Protein AF-A0A658NK12-F1 (afdb_monomer)

pLDDT: mean 89.37, std 7.47, range [51.31, 97.88]

Radius of gyration: 15.33 Å; Cα contacts (8 Å, |Δi|>4): 46; chains: 1; bounding box: 30×24×46 Å

Structure (mmCIF, N/CA/C/O backbone):
data_AF-A0A658NK12-F1
#
_entry.id   AF-A0A658NK12-F1
#
loop_
_atom_site.group_PDB
_atom_site.id
_atom_site.type_symbol
_atom_site.label_atom_id
_atom_site.label_alt_id
_atom_site.label_comp_id
_atom_site.label_asym_id
_atom_site.label_entity_id
_atom_site.label_seq_id
_atom_site.pdbx_PDB_ins_code
_atom_site.Cartn_x
_atom_site.Cartn_y
_atom_site.Cartn_z
_atom_site.occupancy
_atom_site.B_iso_or_equiv
_atom_site.auth_seq_id
_atom_site.auth_comp_id
_atom_site.auth_asym_id
_atom_site.auth_atom_id
_atom_site.pdbx_PDB_model_num
ATOM 1 N N . MET A 1 1 ? -1.984 -12.116 13.531 1.00 85.50 1 MET A N 1
ATOM 2 C CA . MET A 1 1 ? -1.889 -10.644 13.601 1.00 85.50 1 MET A CA 1
ATOM 3 C C . MET A 1 1 ? -3.221 -9.990 13.283 1.00 85.50 1 MET A C 1
ATOM 5 O O . MET A 1 1 ? -3.735 -9.351 14.176 1.00 85.50 1 MET A O 1
ATOM 9 N N . VAL A 1 2 ? -3.829 -10.221 12.111 1.00 93.25 2 VAL A N 1
ATOM 10 C CA . VAL A 1 2 ? -5.177 -9.693 11.793 1.00 93.25 2 VAL A CA 1
ATOM 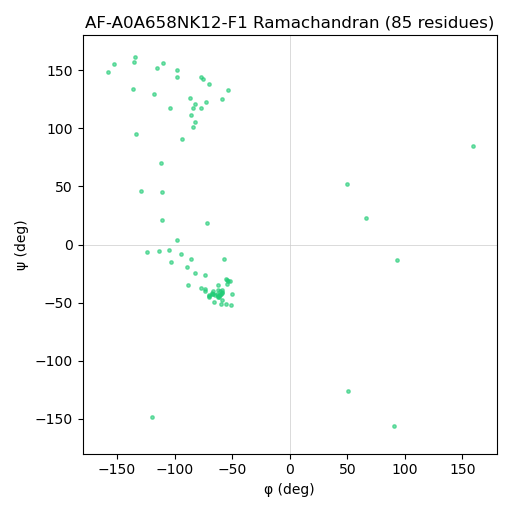11 C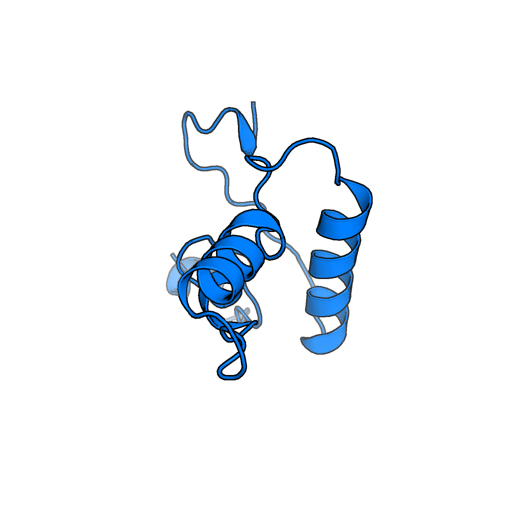 C . VAL A 1 2 ? -6.201 -10.018 12.889 1.00 93.25 2 VAL A C 1
ATOM 13 O O . VAL A 1 2 ? -6.720 -9.100 13.496 1.00 93.25 2 VAL A O 1
ATOM 16 N N . ARG A 1 3 ? -6.328 -11.290 13.302 1.00 95.88 3 ARG A N 1
ATOM 17 C CA . ARG A 1 3 ? -7.202 -11.693 14.430 1.00 95.88 3 ARG A CA 1
ATOM 18 C C . ARG A 1 3 ? -6.970 -10.935 15.747 1.00 95.88 3 ARG A C 1
ATOM 20 O O . ARG A 1 3 ? -7.888 -10.801 16.535 1.00 95.88 3 ARG A O 1
ATOM 27 N N . LEU A 1 4 ? -5.733 -10.502 16.009 1.00 95.31 4 LEU A N 1
ATOM 28 C CA . LEU A 1 4 ? -5.402 -9.733 17.214 1.00 95.31 4 LEU A CA 1
ATOM 29 C C . LEU A 1 4 ? -5.862 -8.277 17.081 1.00 95.31 4 LEU A C 1
ATOM 31 O O . LEU A 1 4 ? -6.268 -7.686 18.068 1.00 95.31 4 LEU A O 1
ATOM 35 N N . ILE A 1 5 ? -5.749 -7.714 15.877 1.00 94.94 5 ILE A N 1
ATOM 36 C CA . ILE A 1 5 ? -6.203 -6.355 15.569 1.00 94.94 5 ILE A CA 1
ATOM 37 C C . ILE A 1 5 ? -7.731 -6.300 15.587 1.00 94.94 5 ILE A C 1
ATOM 39 O O . ILE A 1 5 ? -8.290 -5.356 16.126 1.00 94.94 5 ILE A O 1
ATOM 43 N N . GLU A 1 6 ? -8.387 -7.303 15.005 1.00 96.69 6 GLU A N 1
ATOM 44 C CA . GLU A 1 6 ? -9.846 -7.359 14.906 1.00 96.69 6 GLU A CA 1
ATOM 45 C C . GLU A 1 6 ? -10.501 -7.591 16.270 1.00 96.69 6 GLU A C 1
ATOM 47 O O . GLU A 1 6 ? -11.438 -6.877 16.627 1.00 96.69 6 GLU A O 1
ATOM 52 N N . GLY A 1 7 ? -9.977 -8.534 17.066 1.00 96.44 7 GLY A N 1
ATOM 53 C CA . GLY A 1 7 ? -10.594 -8.893 18.343 1.00 96.44 7 GLY A CA 1
ATOM 54 C C . GLY A 1 7 ? -12.087 -9.175 18.152 1.00 96.44 7 GLY A C 1
ATOM 55 O O . GLY A 1 7 ? -12.447 -9.965 17.280 1.00 96.44 7 GLY A O 1
ATOM 56 N N . ASP A 1 8 ? -12.923 -8.482 18.927 1.00 96.19 8 ASP A N 1
ATOM 57 C CA . ASP A 1 8 ? -14.388 -8.538 18.820 1.00 96.19 8 ASP A CA 1
ATOM 58 C C . ASP A 1 8 ? -15.022 -7.210 18.348 1.00 96.19 8 ASP A C 1
ATOM 60 O O . ASP A 1 8 ? -16.231 -7.147 18.133 1.00 96.19 8 ASP A O 1
ATOM 64 N N . GLU A 1 9 ? -14.234 -6.138 18.196 1.00 96.06 9 GLU A N 1
ATOM 65 C CA . GLU A 1 9 ? -14.744 -4.762 18.029 1.00 96.06 9 GLU A CA 1
ATOM 66 C C . GLU A 1 9 ? -14.241 -4.054 16.761 1.00 96.06 9 GLU A C 1
ATOM 68 O O . GLU A 1 9 ? -14.691 -2.951 16.454 1.00 96.06 9 GLU A O 1
ATOM 73 N N . ALA A 1 10 ? -13.322 -4.664 16.011 1.00 96.44 10 ALA A N 1
ATOM 74 C CA . ALA A 1 10 ? -12.747 -4.078 14.807 1.00 96.44 10 ALA A CA 1
ATOM 75 C C . ALA A 1 10 ? -12.703 -5.078 13.647 1.00 96.44 10 ALA A C 1
ATOM 77 O O . ALA A 1 10 ? -12.761 -6.293 13.825 1.00 96.44 10 ALA A O 1
ATOM 78 N N . VAL A 1 11 ? -12.556 -4.551 12.433 1.00 97.44 11 VAL A N 1
ATOM 79 C CA . VAL A 1 11 ? -12.385 -5.342 11.212 1.00 97.44 11 VAL A CA 1
ATOM 80 C C . VAL A 1 11 ? -11.282 -4.728 10.356 1.00 97.44 11 VAL A C 1
ATOM 82 O O . VAL A 1 11 ? -11.235 -3.514 10.155 1.00 97.44 11 VAL A O 1
ATOM 85 N N . VAL A 1 12 ? -10.369 -5.557 9.848 1.00 96.50 12 VAL A N 1
ATOM 86 C CA . VAL A 1 12 ? -9.331 -5.095 8.922 1.00 96.50 12 VAL A CA 1
ATOM 87 C C . VAL A 1 12 ? -9.916 -5.086 7.513 1.00 96.50 12 VAL A C 1
ATOM 89 O O . VAL A 1 12 ? -10.019 -6.119 6.859 1.00 96.50 12 VAL A O 1
ATOM 92 N N . VAL A 1 13 ? -10.299 -3.900 7.038 1.00 96.06 13 VAL A N 1
ATOM 93 C CA . VAL A 1 13 ? -10.985 -3.726 5.741 1.00 96.06 13 VAL A CA 1
ATOM 94 C C . VAL A 1 13 ? -10.043 -3.523 4.551 1.00 96.06 13 VAL A C 1
ATOM 96 O O . VAL A 1 13 ? -10.445 -3.715 3.406 1.00 96.06 13 VAL A O 1
ATOM 99 N N . ALA A 1 14 ? -8.791 -3.134 4.796 1.00 94.75 14 ALA A N 1
ATOM 100 C CA . ALA A 1 14 ? -7.799 -2.886 3.755 1.00 94.75 14 ALA A CA 1
ATOM 101 C C . ALA A 1 14 ? -6.371 -3.122 4.264 1.00 94.75 14 ALA A C 1
ATOM 103 O O . ALA A 1 14 ? -6.088 -2.989 5.456 1.00 94.75 14 ALA A O 1
ATOM 104 N N . ASP A 1 15 ? -5.454 -3.418 3.341 1.00 92.50 15 ASP A N 1
ATOM 105 C CA . ASP A 1 15 ? -4.026 -3.528 3.624 1.00 92.50 15 ASP A CA 1
ATOM 106 C C . ASP A 1 15 ? -3.157 -2.826 2.563 1.00 92.50 15 ASP A C 1
ATOM 108 O O . ASP A 1 15 ? -3.550 -2.617 1.407 1.00 92.50 15 ASP A O 1
ATOM 112 N N . ASN A 1 16 ? -1.936 -2.473 2.971 1.00 90.38 16 ASN A N 1
ATOM 113 C CA . ASN A 1 16 ? -0.882 -2.014 2.070 1.00 90.38 16 ASN A CA 1
ATOM 114 C C . ASN A 1 16 ? 0.434 -2.773 2.291 1.00 90.38 16 ASN A C 1
ATOM 116 O O . ASN A 1 16 ? 1.507 -2.183 2.421 1.00 90.38 16 ASN A O 1
ATOM 120 N N . LEU A 1 17 ? 0.344 -4.099 2.399 1.00 88.75 17 LEU A N 1
ATOM 121 C CA . LEU A 1 17 ? 1.463 -4.970 2.750 1.00 88.75 17 LEU A CA 1
ATOM 122 C C . LEU A 1 17 ? 2.107 -5.588 1.506 1.00 88.75 17 LEU A C 1
ATOM 124 O O . LEU A 1 17 ? 1.432 -5.879 0.525 1.00 88.75 17 LEU A O 1
ATOM 128 N N . CYS A 1 18 ? 3.412 -5.877 1.560 1.00 85.00 18 CYS A N 1
ATOM 129 C CA . CYS A 1 18 ? 4.148 -6.505 0.448 1.00 85.00 18 CYS A CA 1
ATOM 130 C C . CYS A 1 18 ? 3.534 -7.828 -0.040 1.00 85.00 18 CYS A C 1
ATOM 132 O O . CYS A 1 18 ? 3.648 -8.148 -1.219 1.00 85.00 18 CYS A O 1
ATOM 134 N N . PHE A 1 19 ? 2.892 -8.579 0.858 1.00 85.44 19 PHE A N 1
ATOM 135 C CA . PHE A 1 19 ? 2.264 -9.873 0.573 1.00 85.44 19 PHE A CA 1
ATOM 136 C C . PHE A 1 19 ? 0.728 -9.824 0.655 1.00 85.44 19 PHE A C 1
ATOM 138 O O . PHE A 1 19 ? 0.098 -10.856 0.869 1.00 85.44 19 PHE A O 1
ATOM 145 N N . GLY A 1 20 ? 0.133 -8.634 0.534 1.00 86.81 20 GLY A N 1
ATOM 146 C CA . GLY A 1 20 ? -1.316 -8.428 0.591 1.00 86.81 20 GLY A CA 1
ATOM 147 C C . GLY A 1 20 ? -1.882 -7.821 -0.691 1.00 86.81 20 GLY A C 1
ATOM 148 O O . GLY A 1 20 ? -1.358 -8.056 -1.786 1.00 86.81 20 GLY A O 1
ATOM 149 N N . ALA A 1 21 ? -2.943 -7.020 -0.559 1.00 85.88 21 ALA A N 1
ATOM 150 C CA . ALA A 1 21 ? -3.690 -6.415 -1.667 1.00 85.88 21 ALA A CA 1
ATOM 151 C C . ALA A 1 21 ? -2.794 -5.666 -2.662 1.00 85.88 21 ALA A C 1
ATOM 153 O O . ALA A 1 21 ? -3.036 -5.648 -3.867 1.00 85.88 21 ALA A O 1
ATOM 154 N N . ARG A 1 22 ? -1.703 -5.097 -2.156 1.00 84.44 22 ARG A N 1
ATOM 155 C CA . ARG A 1 22 ? -0.665 -4.421 -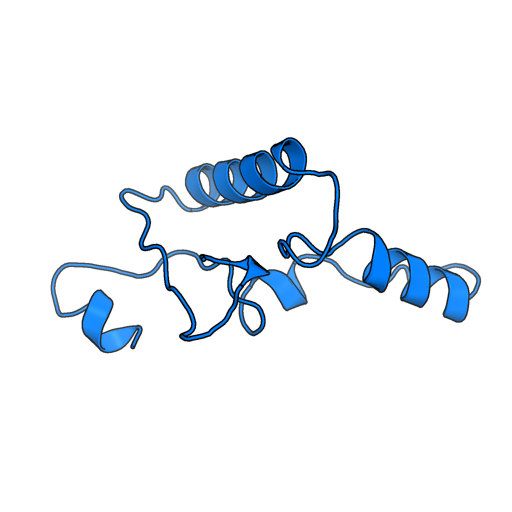2.925 1.00 84.44 22 ARG A CA 1
ATOM 156 C C . ARG A 1 22 ? -0.122 -5.227 -4.113 1.00 84.44 22 ARG A C 1
ATOM 158 O O . ARG A 1 22 ? 0.080 -4.663 -5.180 1.00 84.44 22 ARG A O 1
ATOM 165 N N . PHE A 1 23 ? 0.131 -6.526 -3.946 1.00 80.50 23 PHE A N 1
ATOM 166 C CA . PHE A 1 23 ? 0.761 -7.341 -4.994 1.00 80.50 23 PHE A CA 1
ATOM 167 C C . PHE A 1 23 ? -0.198 -7.658 -6.154 1.00 80.50 23 PHE A C 1
ATOM 169 O O . PHE A 1 23 ? 0.239 -7.869 -7.290 1.00 80.50 23 PHE A O 1
ATOM 176 N N . TYR A 1 24 ? -1.500 -7.669 -5.864 1.00 75.69 24 TYR A N 1
ATOM 177 C CA . TYR A 1 24 ? -2.559 -8.105 -6.776 1.00 75.69 24 TYR A CA 1
ATOM 178 C C . TYR A 1 24 ? -3.372 -6.954 -7.377 1.00 75.69 24 TYR A C 1
ATOM 180 O O . TYR A 1 24 ? -4.231 -7.212 -8.213 1.00 75.69 24 TYR A O 1
ATOM 188 N N . ALA A 1 25 ? -3.118 -5.711 -6.961 1.00 74.75 25 ALA A N 1
ATOM 189 C CA . ALA A 1 25 ? -3.913 -4.554 -7.370 1.00 74.75 25 ALA A CA 1
ATOM 190 C C . ALA A 1 25 ? -3.857 -4.287 -8.884 1.00 74.75 25 ALA A C 1
ATOM 192 O O . ALA A 1 25 ? -4.883 -3.990 -9.485 1.00 74.75 25 ALA A O 1
ATOM 193 N N . ASP A 1 26 ? -2.687 -4.467 -9.500 1.00 80.94 26 ASP A N 1
ATOM 194 C CA . ASP A 1 26 ? -2.484 -4.239 -10.931 1.00 80.94 26 ASP A CA 1
ATOM 195 C C . ASP A 1 26 ? -2.137 -5.555 -11.632 1.00 80.94 26 ASP A C 1
ATOM 197 O O . ASP A 1 26 ? -1.547 -6.443 -11.016 1.00 80.94 26 ASP A O 1
ATOM 201 N N . LEU A 1 27 ? -2.449 -5.710 -12.923 1.00 87.44 27 LEU A N 1
ATOM 202 C CA . LEU A 1 27 ? -2.079 -6.865 -13.767 1.00 87.44 27 LEU A CA 1
ATOM 203 C C . LEU A 1 27 ? -1.020 -6.465 -14.813 1.00 87.44 27 LEU A C 1
ATOM 205 O O . LEU A 1 27 ? -0.827 -5.288 -15.092 1.00 87.44 27 LEU A O 1
ATOM 209 N N . VAL A 1 28 ? -0.239 -7.432 -15.311 1.00 92.50 28 VAL A N 1
ATOM 210 C CA . VAL A 1 28 ? 0.733 -7.175 -16.392 1.00 92.50 28 VAL A CA 1
ATOM 211 C C . VAL A 1 28 ? -0.055 -6.914 -17.677 1.00 92.50 28 VAL A C 1
ATOM 213 O O . VAL A 1 28 ? -1.014 -7.634 -17.951 1.00 92.50 28 VAL A O 1
ATOM 216 N N . GLU A 1 29 ? 0.358 -5.929 -18.474 1.00 92.31 29 GLU A N 1
ATOM 217 C CA . GLU A 1 29 ? -0.175 -5.745 -19.829 1.00 92.31 29 GLU A CA 1
ATOM 218 C C . GLU A 1 29 ? 0.081 -7.011 -20.665 1.00 92.31 29 GLU A C 1
ATOM 220 O O . GLU A 1 29 ? 1.212 -7.488 -20.765 1.00 92.31 29 GLU A O 1
ATOM 225 N N . VAL A 1 30 ? -0.979 -7.575 -21.245 1.00 93.81 30 VAL A N 1
ATOM 226 C CA . VAL A 1 30 ? -0.898 -8.816 -22.039 1.00 93.81 30 VAL A CA 1
ATOM 227 C C . VAL A 1 30 ? -0.535 -8.567 -23.502 1.00 93.81 30 VAL A C 1
ATOM 229 O O . VAL A 1 30 ? -0.192 -9.500 -24.224 1.00 93.81 30 VAL A O 1
ATOM 232 N N . GLU A 1 31 ? -0.595 -7.313 -23.939 1.00 93.44 31 GLU A N 1
ATOM 233 C CA . GLU A 1 31 ? -0.282 -6.902 -25.301 1.00 93.44 31 GLU A CA 1
ATOM 234 C C . GLU A 1 31 ? 1.155 -6.371 -25.398 1.00 93.44 31 GLU A C 1
ATOM 236 O O . GLU A 1 31 ? 1.659 -5.702 -24.496 1.00 93.44 31 GLU A O 1
ATOM 241 N N . GLY A 1 32 ? 1.821 -6.642 -26.522 1.00 92.69 32 GLY A N 1
ATOM 242 C CA . GLY A 1 32 ? 3.166 -6.138 -26.801 1.00 92.69 32 GLY A CA 1
ATOM 243 C C . GLY A 1 32 ? 4.302 -7.057 -26.340 1.00 92.69 32 GLY A C 1
ATOM 244 O O . GLY A 1 32 ? 4.164 -8.277 -26.275 1.00 92.69 32 GLY A O 1
ATOM 245 N N . ALA A 1 33 ? 5.480 -6.470 -26.105 1.00 96.62 33 ALA A N 1
ATOM 246 C CA . ALA A 1 33 ? 6.696 -7.216 -25.787 1.00 96.62 33 ALA A CA 1
ATOM 247 C C . ALA A 1 33 ? 6.682 -7.707 -24.321 1.00 96.62 33 ALA A C 1
ATOM 249 O O . ALA A 1 33 ? 6.744 -6.872 -23.412 1.00 96.62 33 ALA A O 1
ATOM 250 N N . PRO A 1 34 ? 6.703 -9.031 -24.054 1.00 95.50 34 PRO A N 1
ATOM 251 C CA . PRO A 1 34 ? 6.486 -9.568 -22.705 1.00 95.50 34 PRO A CA 1
ATOM 252 C C . PRO A 1 34 ? 7.486 -9.066 -21.659 1.00 95.50 34 PRO A C 1
ATOM 254 O O . PRO A 1 34 ? 7.115 -8.724 -20.539 1.00 95.50 34 PRO A O 1
ATOM 257 N N . ILE A 1 35 ? 8.765 -8.974 -22.030 1.00 96.50 35 ILE A N 1
ATOM 258 C CA . ILE A 1 35 ? 9.820 -8.510 -21.119 1.00 96.50 35 ILE A CA 1
ATOM 259 C C . ILE A 1 35 ? 9.629 -7.036 -20.756 1.00 96.50 35 ILE A C 1
ATOM 261 O O . ILE A 1 35 ? 9.803 -6.662 -19.597 1.00 96.50 35 ILE A O 1
ATOM 265 N N . ALA A 1 36 ? 9.229 -6.205 -21.721 1.00 95.69 36 ALA A N 1
ATOM 266 C CA . ALA A 1 36 ? 8.972 -4.791 -21.475 1.00 95.69 36 ALA A CA 1
ATOM 267 C C . ALA A 1 36 ? 7.746 -4.598 -20.569 1.00 95.69 36 ALA A C 1
ATOM 269 O O . ALA A 1 36 ? 7.814 -3.814 -19.624 1.00 95.69 36 ALA A O 1
ATOM 270 N N . ALA A 1 37 ? 6.667 -5.354 -20.797 1.00 94.94 37 ALA A N 1
ATOM 271 C CA . ALA A 1 37 ?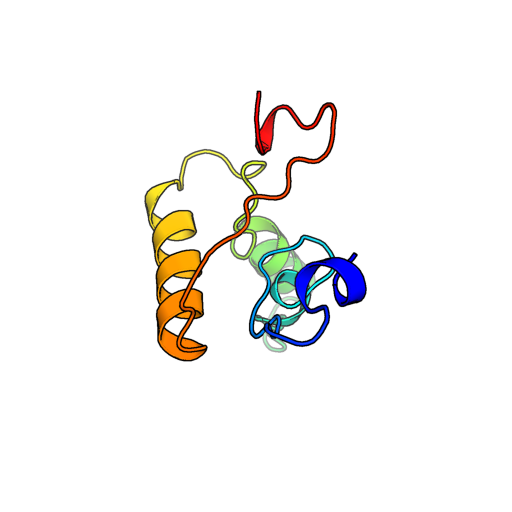 5.463 -5.310 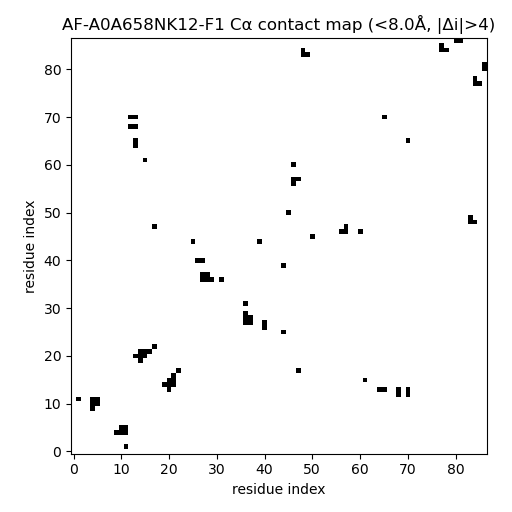-19.966 1.00 94.94 37 ALA A CA 1
ATOM 272 C C . ALA A 1 37 ? 5.748 -5.731 -18.511 1.00 94.94 37 ALA A C 1
ATOM 274 O O . ALA A 1 37 ? 5.350 -5.045 -17.565 1.00 94.94 37 ALA A O 1
ATOM 275 N N . LEU A 1 38 ? 6.512 -6.813 -18.320 1.00 93.44 38 LEU A N 1
ATOM 276 C CA . LEU A 1 38 ? 6.945 -7.267 -16.995 1.00 93.44 38 LEU A CA 1
ATOM 277 C C . LEU A 1 38 ? 7.831 -6.230 -16.292 1.00 93.44 38 LEU A C 1
ATOM 279 O O . LEU A 1 38 ? 7.608 -5.929 -15.118 1.00 93.44 38 LEU A O 1
ATOM 283 N N . ALA A 1 39 ? 8.807 -5.655 -17.003 1.00 93.25 39 ALA A N 1
ATOM 284 C CA . ALA A 1 39 ? 9.692 -4.630 -16.455 1.00 93.25 39 ALA A CA 1
ATOM 285 C C . ALA A 1 39 ? 8.922 -3.361 -16.059 1.00 93.25 39 ALA A C 1
ATOM 287 O O . ALA A 1 39 ? 9.150 -2.818 -14.976 1.00 93.25 39 ALA A O 1
ATOM 288 N N . LYS A 1 40 ? 7.972 -2.924 -16.897 1.00 91.38 40 LYS A N 1
ATOM 289 C CA . LYS A 1 40 ? 7.108 -1.769 -16.629 1.00 91.38 40 LYS A CA 1
ATOM 290 C C . LYS A 1 40 ? 6.300 -1.977 -15.350 1.00 91.38 40 LYS A C 1
ATOM 292 O O . LYS A 1 40 ? 6.376 -1.144 -14.451 1.00 91.38 40 LYS A O 1
ATOM 297 N N . ARG A 1 41 ? 5.607 -3.116 -15.218 1.00 89.88 41 ARG A N 1
ATOM 298 C CA . ARG A 1 41 ? 4.892 -3.462 -13.979 1.00 89.88 41 ARG A CA 1
ATOM 299 C C . ARG A 1 41 ? 5.835 -3.437 -12.775 1.00 89.88 41 ARG A C 1
ATOM 301 O O . ARG A 1 41 ? 5.535 -2.799 -11.773 1.00 89.88 41 ARG A O 1
ATOM 308 N N . TYR A 1 42 ? 6.968 -4.130 -12.865 1.00 88.31 42 TYR A N 1
ATOM 309 C CA . TYR A 1 42 ? 7.887 -4.294 -11.739 1.00 88.31 42 TYR A CA 1
ATOM 310 C C . TYR A 1 42 ? 8.447 -2.961 -11.217 1.00 88.31 42 TYR A C 1
ATOM 312 O O . TYR A 1 42 ? 8.576 -2.787 -10.005 1.00 88.31 42 TYR A O 1
ATOM 320 N N . LEU A 1 43 ? 8.782 -2.034 -12.120 1.00 86.94 43 LEU A N 1
ATOM 321 C CA . LEU A 1 43 ? 9.435 -0.772 -11.768 1.00 86.94 43 LEU A CA 1
ATOM 322 C C . LEU A 1 43 ? 8.459 0.353 -11.418 1.00 86.94 43 LEU A C 1
ATOM 324 O O . LEU A 1 43 ? 8.788 1.166 -10.561 1.00 86.94 43 LEU A O 1
ATOM 328 N N . PHE A 1 44 ? 7.293 0.427 -12.060 1.00 82.56 44 PHE A N 1
ATOM 329 C CA . PHE A 1 44 ? 6.401 1.584 -11.915 1.00 82.56 44 PHE A CA 1
ATOM 330 C C . PHE A 1 44 ? 5.201 1.340 -10.995 1.00 82.56 44 PHE A C 1
ATOM 332 O O . PHE A 1 44 ? 4.596 2.303 -10.539 1.00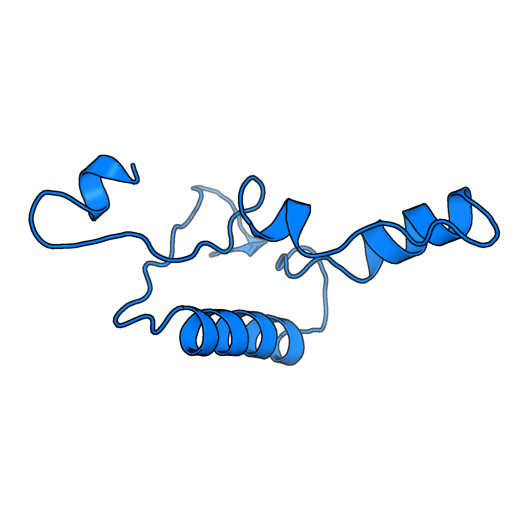 82.56 44 PHE A O 1
ATOM 339 N N . HIS A 1 45 ? 4.883 0.086 -10.662 1.00 76.12 45 HIS A N 1
ATOM 340 C CA . HIS A 1 45 ? 3.708 -0.262 -9.850 1.00 76.12 45 HIS A CA 1
ATOM 341 C C . HIS A 1 45 ? 4.104 -0.786 -8.465 1.00 76.12 45 HIS A C 1
ATOM 343 O O . HIS A 1 45 ? 3.633 -1.822 -7.997 1.00 76.12 45 HIS A O 1
ATOM 349 N N . ASN A 1 46 ? 5.045 -0.095 -7.818 1.00 74.88 46 ASN A N 1
ATOM 350 C CA . ASN A 1 46 ? 5.589 -0.491 -6.527 1.00 74.88 46 ASN A CA 1
ATOM 351 C C . ASN A 1 46 ? 5.651 0.719 -5.582 1.00 74.88 46 ASN A C 1
ATOM 353 O O . ASN A 1 46 ? 6.627 1.454 -5.535 1.00 74.88 46 ASN A O 1
ATOM 357 N N . ASP A 1 47 ? 4.623 0.882 -4.761 1.00 80.75 47 ASP A N 1
ATOM 358 C CA . ASP A 1 47 ? 4.490 1.887 -3.696 1.00 80.75 47 ASP A CA 1
ATOM 359 C C . ASP A 1 47 ? 5.384 1.630 -2.456 1.00 80.75 47 ASP A C 1
ATOM 361 O O . ASP A 1 47 ? 5.169 2.190 -1.381 1.00 80.75 47 ASP A O 1
ATOM 365 N N . CYS A 1 48 ? 6.425 0.798 -2.577 1.00 85.88 48 CYS A N 1
ATOM 366 C CA . CYS A 1 48 ? 7.367 0.539 -1.489 1.00 85.88 48 CYS A CA 1
ATOM 367 C C . CYS A 1 48 ? 8.290 1.750 -1.344 1.00 85.88 48 CYS A C 1
ATOM 369 O O . CYS A 1 48 ? 8.778 2.245 -2.359 1.00 85.88 48 CYS A O 1
ATOM 371 N N . PRO A 1 49 ? 8.674 2.149 -0.122 1.00 87.25 49 PRO A N 1
ATOM 372 C CA . PRO A 1 49 ? 9.782 3.079 0.094 1.00 87.25 49 PRO A CA 1
ATOM 373 C C . PRO A 1 49 ? 11.124 2.634 -0.507 1.00 87.25 49 PRO A C 1
ATOM 375 O O . PRO A 1 49 ? 12.028 3.455 -0.616 1.00 87.25 49 PRO A O 1
ATOM 378 N N . ARG A 1 50 ? 11.264 1.373 -0.948 1.00 86.25 50 ARG A N 1
ATOM 379 C CA . ARG A 1 50 ? 12.373 0.934 -1.816 1.00 86.25 50 ARG A CA 1
ATOM 380 C C . ARG A 1 50 ? 12.481 1.777 -3.091 1.00 86.25 50 ARG A C 1
ATOM 382 O O . ARG A 1 50 ? 13.583 1.945 -3.608 1.00 86.25 50 ARG A O 1
ATOM 389 N N . MET A 1 51 ? 11.353 2.231 -3.628 1.00 85.12 51 MET A N 1
ATOM 390 C CA . MET A 1 51 ? 11.314 3.063 -4.821 1.00 85.12 51 MET A CA 1
ATOM 391 C C . MET A 1 51 ? 11.537 4.517 -4.411 1.00 85.12 51 MET A C 1
ATOM 393 O O . MET A 1 51 ? 10.780 5.095 -3.630 1.00 85.12 51 MET A O 1
ATOM 397 N N . PHE A 1 52 ? 12.624 5.095 -4.912 1.00 82.00 52 PHE A N 1
ATOM 398 C CA . PHE A 1 52 ? 13.045 6.438 -4.546 1.00 82.00 52 PHE A CA 1
ATOM 399 C C . PHE A 1 52 ? 12.207 7.511 -5.256 1.00 82.00 52 PHE A C 1
ATOM 401 O O . PHE A 1 52 ? 11.868 7.368 -6.427 1.00 82.00 52 PHE A O 1
ATOM 408 N N . GLY A 1 53 ? 11.940 8.624 -4.567 1.00 83.00 53 GLY A N 1
ATOM 409 C CA . GLY A 1 53 ? 11.496 9.874 -5.196 1.00 83.00 53 GLY A CA 1
ATOM 410 C C . GLY A 1 53 ? 9.986 10.108 -5.301 1.00 83.00 53 GLY A C 1
ATOM 411 O O . GLY A 1 53 ? 9.598 11.254 -5.506 1.00 83.00 53 GLY A O 1
ATOM 412 N N . ASP A 1 54 ? 9.130 9.105 -5.080 1.00 85.88 54 ASP A N 1
ATOM 413 C CA . ASP A 1 54 ? 7.670 9.273 -5.193 1.00 85.88 54 ASP A CA 1
ATOM 414 C C . ASP A 1 54 ? 6.940 9.169 -3.843 1.00 85.88 54 ASP A C 1
ATOM 416 O O . ASP A 1 54 ? 6.261 8.197 -3.520 1.00 85.88 54 ASP A O 1
ATOM 420 N N . TYR A 1 55 ? 7.127 10.165 -2.979 1.00 87.69 55 TYR A N 1
ATOM 421 C CA . TYR A 1 55 ? 6.439 10.217 -1.680 1.00 87.69 55 TYR A CA 1
ATOM 422 C C . TYR A 1 55 ? 4.959 10.588 -1.827 1.00 87.69 55 TYR A C 1
ATOM 424 O O . TYR A 1 55 ? 4.114 10.035 -1.126 1.00 87.69 55 TYR A O 1
ATOM 432 N N . LYS A 1 56 ? 4.647 11.513 -2.744 1.00 89.94 56 LYS A N 1
ATOM 433 C CA . LYS A 1 56 ? 3.280 12.001 -2.961 1.00 89.94 56 LYS 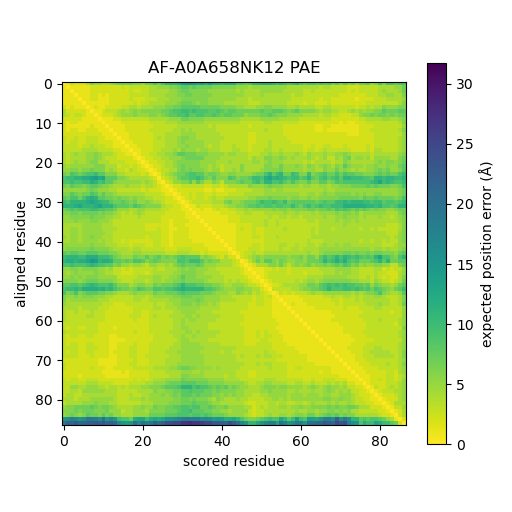A CA 1
ATOM 434 C C . LYS A 1 56 ? 2.400 10.935 -3.607 1.00 89.94 56 LYS A C 1
ATOM 436 O O . LYS A 1 56 ? 1.297 10.722 -3.121 1.00 89.94 56 LYS A O 1
ATOM 441 N N . GLY A 1 57 ? 2.888 10.230 -4.630 1.00 88.31 57 GLY A N 1
ATOM 442 C CA . GLY A 1 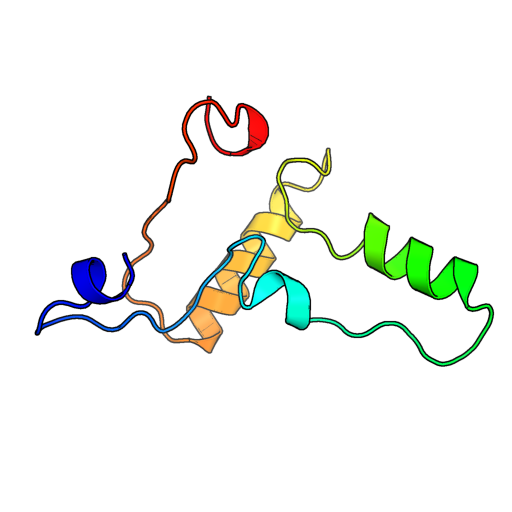57 ? 2.145 9.138 -5.258 1.00 88.31 57 GLY A CA 1
ATOM 443 C C . GLY A 1 57 ? 1.847 8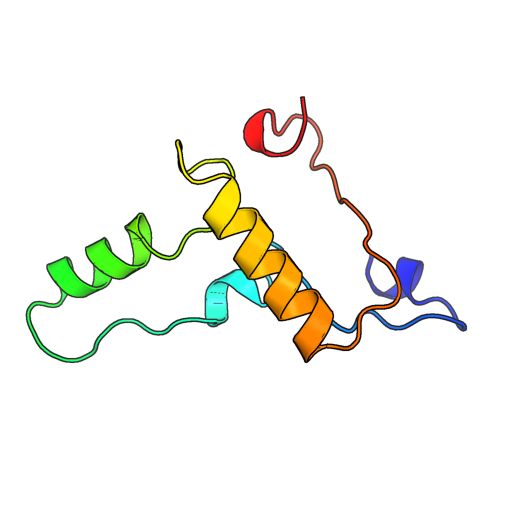.011 -4.273 1.00 88.31 57 GLY A C 1
ATOM 444 O O . GLY A 1 57 ? 0.705 7.571 -4.173 1.00 88.31 57 GLY A O 1
ATOM 445 N N . ARG A 1 58 ? 2.823 7.624 -3.440 1.00 88.31 58 ARG A N 1
ATOM 446 C CA . ARG A 1 58 ? 2.606 6.633 -2.370 1.00 88.31 58 ARG A CA 1
ATOM 447 C C . ARG A 1 58 ? 1.546 7.059 -1.357 1.00 88.31 58 ARG A C 1
ATOM 449 O O . ARG A 1 58 ? 0.721 6.235 -0.966 1.00 88.31 58 ARG A O 1
ATOM 456 N N . LEU A 1 59 ? 1.556 8.325 -0.935 1.00 91.06 59 LEU A N 1
ATOM 457 C CA . LEU A 1 59 ? 0.523 8.844 -0.041 1.00 91.06 59 LEU A CA 1
ATOM 458 C C . LEU A 1 59 ? -0.853 8.836 -0.719 1.00 91.06 59 LEU A C 1
ATOM 460 O O . LEU A 1 59 ? -1.812 8.391 -0.098 1.00 91.06 59 LEU A O 1
ATOM 464 N N . ASN A 1 60 ? -0.940 9.252 -1.983 1.00 92.56 60 ASN A N 1
ATOM 465 C CA . ASN A 1 60 ? -2.194 9.240 -2.735 1.00 92.56 60 ASN A CA 1
ATOM 466 C C . ASN A 1 60 ? -2.763 7.820 -2.868 1.00 92.56 60 ASN A C 1
ATOM 468 O O . ASN A 1 60 ? -3.945 7.622 -2.617 1.00 92.56 60 ASN A O 1
ATOM 472 N N . ILE A 1 61 ? -1.932 6.813 -3.167 1.00 89.12 61 ILE A N 1
ATOM 473 C CA . ILE A 1 61 ? -2.369 5.406 -3.232 1.00 89.12 61 ILE A CA 1
ATOM 474 C C . ILE A 1 61 ? -2.966 4.951 -1.891 1.00 89.12 61 ILE A C 1
ATOM 476 O O . ILE A 1 61 ? -3.984 4.259 -1.864 1.00 89.12 61 ILE A O 1
ATOM 480 N N . LEU A 1 62 ? -2.353 5.339 -0.768 1.00 91.56 62 LEU A N 1
ATOM 481 C CA . LEU A 1 62 ? -2.891 5.045 0.563 1.00 91.56 62 LEU A CA 1
ATOM 482 C C . LEU A 1 62 ? -4.207 5.786 0.829 1.00 91.56 62 LEU A C 1
ATOM 484 O O . LEU A 1 62 ? -5.137 5.176 1.351 1.00 91.56 62 LEU A O 1
ATOM 488 N N . GLN A 1 63 ? -4.304 7.063 0.455 1.00 94.81 63 GLN A N 1
ATOM 489 C CA . GLN A 1 63 ? -5.525 7.862 0.598 1.00 94.81 63 GLN A CA 1
ATOM 490 C C . GLN A 1 63 ? -6.682 7.274 -0.215 1.00 94.81 63 GLN A C 1
ATOM 492 O O . GLN A 1 63 ? -7.763 7.071 0.329 1.00 94.81 63 GLN A O 1
ATOM 497 N N . GLU A 1 64 ? -6.440 6.879 -1.466 1.00 93.75 64 GLU A N 1
ATOM 498 C CA . GLU A 1 64 ? -7.444 6.210 -2.297 1.00 93.75 64 GLU A CA 1
ATOM 499 C C . GLU A 1 64 ? -7.943 4.908 -1.659 1.00 93.75 64 GLU A C 1
ATOM 501 O O . GLU A 1 64 ? -9.132 4.600 -1.717 1.00 93.75 64 GLU A O 1
ATOM 506 N N . LYS A 1 65 ? -7.053 4.126 -1.034 1.00 92.81 65 LYS A N 1
ATOM 507 C CA . LYS A 1 65 ? -7.441 2.901 -0.318 1.00 92.81 65 LYS A CA 1
ATOM 508 C C . LYS A 1 65 ? -8.280 3.203 0.921 1.00 92.81 65 LYS A C 1
ATOM 510 O O . LYS A 1 65 ? -9.264 2.505 1.154 1.00 92.81 65 LYS A O 1
ATOM 515 N N . ILE A 1 66 ? -7.904 4.230 1.685 1.00 96.19 66 ILE A N 1
ATOM 516 C CA . ILE A 1 66 ? -8.644 4.697 2.866 1.00 96.19 66 ILE A CA 1
ATOM 517 C C . ILE A 1 66 ? -10.066 5.097 2.473 1.00 96.19 66 ILE A C 1
ATOM 519 O O . ILE A 1 66 ? -11.020 4.641 3.096 1.00 96.19 66 ILE A O 1
ATOM 523 N N . GLU A 1 67 ? -10.208 5.883 1.406 1.00 97.38 67 GLU A N 1
ATOM 524 C CA . GLU A 1 67 ? -11.508 6.329 0.904 1.00 97.38 67 GLU A CA 1
ATOM 525 C C . GLU A 1 67 ? -12.349 5.160 0.377 1.00 97.38 67 GLU A C 1
ATOM 527 O O . GLU A 1 67 ? -13.502 5.002 0.774 1.00 97.38 67 GLU A O 1
ATOM 532 N N . ARG A 1 68 ? -11.777 4.298 -0.478 1.00 95.94 68 ARG A N 1
ATOM 533 C CA . ARG A 1 68 ? -12.503 3.165 -1.085 1.00 95.94 68 ARG A CA 1
ATOM 534 C C . ARG A 1 68 ? -13.007 2.153 -0.062 1.00 95.94 68 ARG A C 1
ATOM 536 O O . ARG A 1 68 ? -14.056 1.555 -0.284 1.00 95.94 68 ARG A O 1
ATOM 543 N N . ALA A 1 69 ? -12.253 1.931 1.011 1.00 96.56 69 ALA A N 1
ATOM 544 C CA . ALA A 1 69 ? -12.599 0.961 2.046 1.00 96.56 69 ALA A CA 1
ATOM 545 C C . ALA A 1 69 ? -13.277 1.590 3.275 1.00 96.56 69 ALA A C 1
ATOM 547 O O . ALA A 1 69 ? -13.546 0.862 4.226 1.00 96.56 69 ALA A O 1
ATOM 548 N N . ALA A 1 70 ? -13.553 2.902 3.259 1.00 97.50 70 ALA A N 1
ATOM 549 C CA . ALA A 1 70 ? -14.120 3.646 4.388 1.00 97.50 70 ALA A CA 1
ATOM 550 C C . ALA A 1 70 ? -13.358 3.387 5.706 1.00 97.50 70 ALA A C 1
ATOM 552 O O . ALA A 1 70 ? -13.934 2.994 6.714 1.00 97.50 70 ALA A O 1
ATOM 553 N N . VAL A 1 71 ? -12.032 3.552 5.672 1.00 97.88 71 VAL A N 1
ATOM 554 C CA . VAL A 1 71 ? -11.151 3.250 6.809 1.00 97.88 71 VAL A CA 1
ATOM 555 C C . VAL A 1 71 ? -11.298 4.295 7.918 1.00 97.88 71 VAL A C 1
ATOM 557 O O . VAL A 1 71 ? -10.999 5.469 7.704 1.00 97.88 71 VAL A O 1
ATOM 560 N N . ASP A 1 72 ? -11.643 3.843 9.125 1.00 97.62 72 ASP A N 1
ATOM 561 C CA . ASP A 1 72 ? -11.726 4.692 10.325 1.00 97.62 72 ASP A CA 1
ATOM 562 C C . ASP A 1 72 ? -10.368 4.924 11.014 1.00 97.62 72 ASP A C 1
ATOM 564 O O . ASP A 1 72 ? -10.175 5.911 11.725 1.00 97.62 72 ASP A O 1
ATOM 568 N N . GLY A 1 73 ? -9.400 4.020 10.822 1.00 95.81 73 GLY A N 1
ATOM 569 C CA . GLY A 1 73 ? -8.095 4.086 11.479 1.00 95.81 73 GLY A CA 1
ATOM 570 C C . GLY A 1 73 ? -7.000 3.312 10.749 1.00 95.81 73 GLY A C 1
ATOM 571 O O . GLY A 1 73 ? -7.249 2.292 10.112 1.00 95.81 73 GLY A O 1
ATOM 572 N N . VAL A 1 74 ? -5.758 3.795 10.852 1.00 95.06 74 VAL A N 1
ATOM 573 C CA . VAL A 1 74 ? -4.591 3.208 10.176 1.00 95.06 74 VAL A CA 1
ATOM 574 C C . VAL A 1 74 ? -3.571 2.728 11.203 1.00 95.06 74 VAL A C 1
ATOM 576 O O . VAL A 1 74 ? -3.142 3.488 12.069 1.00 95.06 74 VAL A O 1
ATOM 579 N N . ILE A 1 75 ? -3.128 1.477 11.063 1.00 93.44 75 ILE A N 1
ATOM 580 C CA . ILE A 1 75 ? -2.036 0.905 11.856 1.00 93.44 75 ILE A CA 1
ATOM 581 C C . ILE A 1 75 ? -0.778 0.839 10.990 1.00 93.44 75 ILE A C 1
ATOM 583 O O . ILE A 1 75 ? -0.727 0.118 9.993 1.00 93.44 75 ILE A O 1
ATOM 587 N N . LEU A 1 76 ? 0.265 1.565 11.394 1.00 90.75 76 LEU A N 1
ATOM 588 C CA . LEU A 1 76 ? 1.587 1.476 10.775 1.00 90.75 76 LEU A CA 1
ATOM 589 C C . LEU A 1 76 ? 2.352 0.283 11.350 1.00 90.75 76 LEU A C 1
ATOM 591 O O . LEU A 1 76 ? 2.851 0.322 12.474 1.00 90.75 76 LEU A O 1
ATOM 595 N N . GLN A 1 77 ? 2.463 -0.785 10.563 1.00 86.50 77 GLN A N 1
ATOM 596 C CA . GLN A 1 77 ? 3.266 -1.942 10.935 1.00 86.50 77 GLN A CA 1
ATOM 597 C C . GLN A 1 77 ? 4.728 -1.740 10.521 1.00 86.50 77 GLN A C 1
ATOM 599 O O . GLN A 1 77 ? 5.065 -1.781 9.338 1.00 86.50 77 GLN A O 1
ATOM 604 N N . ASN A 1 78 ? 5.615 -1.593 11.504 1.00 85.69 78 ASN A N 1
ATOM 605 C CA . ASN A 1 78 ? 7.054 -1.583 11.268 1.00 85.69 78 ASN A CA 1
ATOM 606 C C . ASN A 1 78 ? 7.612 -3.017 11.284 1.00 85.69 78 ASN A C 1
ATOM 608 O O . ASN A 1 78 ? 7.416 -3.771 12.242 1.00 85.69 78 ASN A O 1
ATOM 612 N N . ILE A 1 79 ? 8.318 -3.394 10.217 1.00 86.19 79 ILE A N 1
ATOM 613 C CA . ILE A 1 79 ? 9.150 -4.598 10.209 1.00 86.19 79 ILE A CA 1
ATOM 614 C C . ILE A 1 79 ? 10.476 -4.213 10.861 1.00 86.19 79 ILE A C 1
ATOM 616 O O . ILE A 1 79 ? 11.164 -3.327 10.356 1.00 86.19 79 ILE A O 1
ATOM 620 N N . ARG A 1 80 ? 10.845 -4.883 11.960 1.00 88.25 80 ARG A N 1
ATOM 621 C CA . ARG A 1 80 ? 12.109 -4.587 12.649 1.00 88.25 80 ARG A CA 1
ATOM 622 C C . ARG A 1 80 ? 13.281 -4.666 11.669 1.00 88.25 80 ARG A C 1
ATOM 624 O O . ARG A 1 80 ? 13.389 -5.640 10.927 1.00 88.25 80 ARG A O 1
ATOM 631 N N . PHE A 1 81 ? 14.148 -3.655 11.719 1.00 89.00 81 PHE A N 1
ATOM 632 C CA . PHE A 1 81 ? 15.317 -3.495 10.842 1.00 89.00 81 PHE A CA 1
ATOM 633 C C . PHE A 1 81 ? 14.981 -3.243 9.361 1.00 89.00 81 PHE A C 1
ATOM 635 O O . PHE A 1 81 ? 15.798 -3.504 8.482 1.00 89.00 81 PHE A O 1
ATOM 642 N N . CYS A 1 82 ? 13.782 -2.733 9.063 1.00 87.25 82 CYS A N 1
ATOM 643 C CA . CYS A 1 82 ? 13.456 -2.211 7.742 1.00 87.25 82 CYS A CA 1
ATOM 644 C C . CYS A 1 82 ? 13.708 -0.700 7.685 1.00 87.25 82 CYS A C 1
ATOM 646 O O . CYS A 1 82 ? 12.794 0.093 7.915 1.00 87.25 82 CYS A O 1
ATOM 648 N N . ASP A 1 83 ? 14.924 -0.313 7.297 1.00 86.75 83 ASP A N 1
ATOM 649 C CA . ASP A 1 83 ? 15.328 1.099 7.170 1.00 86.75 83 ASP A CA 1
ATOM 650 C C . ASP A 1 83 ? 14.395 1.901 6.246 1.00 86.75 83 ASP A C 1
ATOM 652 O O . ASP A 1 83 ? 14.167 3.091 6.428 1.00 86.75 83 ASP A O 1
ATOM 656 N N . LEU A 1 84 ? 13.804 1.233 5.253 1.00 85.19 84 LEU A N 1
ATOM 657 C CA . LEU A 1 84 ? 12.943 1.865 4.256 1.00 85.19 84 LEU A CA 1
ATOM 658 C C . LEU A 1 84 ? 11.560 2.249 4.809 1.00 85.19 84 LEU A C 1
ATOM 660 O O . LEU A 1 84 ? 11.024 3.292 4.442 1.00 85.19 84 LEU A O 1
ATOM 664 N N . HIS A 1 85 ? 10.952 1.402 5.647 1.00 80.69 85 HIS A N 1
ATOM 665 C CA . HIS A 1 85 ? 9.609 1.633 6.206 1.00 80.69 85 HIS A CA 1
ATOM 666 C C . HIS A 1 85 ? 9.624 2.313 7.580 1.00 80.69 85 HIS A C 1
ATOM 668 O O . HIS A 1 85 ? 8.563 2.680 8.084 1.00 80.69 85 HIS A O 1
ATOM 674 N N . GLY A 1 86 ? 10.794 2.477 8.188 1.00 67.38 86 GLY A N 1
ATOM 675 C CA . GLY A 1 86 ? 10.947 3.165 9.459 1.00 67.38 86 GLY A CA 1
ATOM 676 C C . GLY A 1 86 ? 12.243 2.763 10.135 1.00 67.38 86 GLY A C 1
ATOM 677 O O . GLY A 1 86 ? 12.250 1.861 10.975 1.00 67.38 86 GLY A O 1
ATOM 678 N N . SER A 1 87 ? 13.312 3.450 9.749 1.00 51.31 87 SER A N 1
ATOM 679 C CA . SER A 1 87 ? 14.192 4.086 10.731 1.00 51.31 87 SER A CA 1
ATOM 680 C C . SER A 1 87 ? 13.507 5.318 11.317 1.00 51.31 87 SER A C 1
ATOM 682 O O . SER A 1 87 ? 12.974 6.101 10.494 1.00 51.31 87 SER A O 1
#

Sequence (87 aa):
MVRLIEGDEAVVVADNLCFGARFYADLVEVEGAPIAALAKRYLFHNDCPRMFGDYKGRLNILQEKIERAAVDGVILQNIRFCDLHGS

Secondary structure (DSSP, 8-state):
-HHHHHTTT--------TTSHHHHSS----SS-HHHHHHHHHHHS--STTS-S-HHHHHHHHHHHHHHTT-S-----PPTT-HHHH-

Solvent-accessible surface area (backbone atoms only — not comparable to full-atom values): 5756 Å² total; per-residue (Å²): 106,68,69,69,70,19,64,93,84,49,75,86,74,77,67,84,38,87,91,41,56,55,64,67,73,64,79,68,63,87,72,78,59,65,69,60,28,51,49,49,45,67,70,74,69,50,78,48,64,83,49,80,91,53,65,65,62,37,50,48,57,51,50,54,50,36,63,77,52,68,58,90,74,85,83,87,82,71,59,89,92,32,68,64,80,58,110

Mean predicted aligned error: 4.36 Å

Foldseek 3Di:
DQCVVDPPPHHDQDDDDPPDPLVVVDDFDPDDDRVVSVVCCVLPSDLFLVHPDPPPVNVVVVVVRCVVRVPPDDDQDDDPPPVSSDD